Protein AF-A0A132GUS6-F1 (afdb_monomer_lite)

Foldseek 3Di:
DDQDWDKDAAQDQFCVVVVAHGRKIFTFRFDDPVRAPVNDDQQWWWWFADDDPVDGGIDIWGWDDQDPVQWTWTWTADPVGDIDTDPDTGHSVRTGGTGPDIGDDD

pLDDT: mean 86.52, std 7.85, range [45.88, 95.69]

Sequence (106 aa):
MDTQLDYFVVENHCMELRGIYPGDVIGVQKFNDEFTLDDTDENSVMLIFLNDDNFHGNKIRVRGNAESDGTYSTYYFENDGSKHFSTNRHKAADIRGVVVEVNHLN

Structure (mmCIF, N/CA/C/O backbone):
data_AF-A0A132GUS6-F1
#
_entry.id   AF-A0A132GUS6-F1
#
loop_
_atom_site.group_PDB
_atom_site.id
_atom_site.type_symbol
_atom_site.label_atom_id
_atom_site.label_alt_id
_atom_site.label_comp_id
_atom_site.label_asym_id
_atom_site.label_entity_id
_atom_site.label_seq_id
_atom_site.pdbx_PDB_ins_code
_atom_site.Cartn_x
_atom_site.Cartn_y
_atom_site.Cartn_z
_atom_site.occupancy
_atom_site.B_iso_or_equiv
_atom_site.auth_seq_id
_atom_site.auth_comp_id
_atom_site.auth_asym_id
_atom_site.auth_atom_id
_atom_site.pdbx_PDB_model_num
ATOM 1 N N . MET A 1 1 ? -16.999 -0.993 -16.636 1.00 45.88 1 MET A N 1
ATOM 2 C CA . MET A 1 1 ? -16.352 -2.299 -16.408 1.00 45.88 1 MET A CA 1
ATOM 3 C C . MET A 1 1 ? -16.379 -2.537 -14.915 1.00 45.88 1 MET A C 1
ATOM 5 O O . MET A 1 1 ? -16.117 -1.585 -14.193 1.00 45.88 1 MET A O 1
ATOM 9 N N . ASP A 1 2 ? -16.770 -3.731 -14.471 1.00 56.12 2 ASP A N 1
ATOM 10 C CA . ASP A 1 2 ? -16.712 -4.088 -13.051 1.00 56.12 2 ASP A CA 1
ATOM 11 C C . ASP A 1 2 ? -15.247 -4.259 -12.656 1.00 56.12 2 ASP A C 1
ATOM 13 O O . ASP A 1 2 ? -14.571 -5.179 -13.117 1.00 56.12 2 ASP A O 1
ATOM 17 N N . THR A 1 3 ? -14.740 -3.340 -11.840 1.00 67.00 3 THR A N 1
ATOM 18 C CA . THR A 1 3 ? -13.414 -3.463 -11.243 1.00 67.00 3 THR A CA 1
ATOM 19 C C . THR A 1 3 ? -13.455 -4.628 -10.262 1.00 67.00 3 THR A C 1
ATOM 21 O O . THR A 1 3 ? -14.155 -4.567 -9.253 1.00 67.00 3 THR A O 1
ATOM 24 N N . GLN A 1 4 ? -12.736 -5.713 -10.551 1.00 81.88 4 GLN A N 1
ATOM 25 C CA . GLN A 1 4 ? -12.647 -6.833 -9.619 1.00 81.88 4 GLN A CA 1
ATOM 26 C C . GLN A 1 4 ? -11.798 -6.414 -8.412 1.00 81.88 4 GLN A C 1
ATOM 28 O O . GLN A 1 4 ? -10.590 -6.210 -8.540 1.00 81.88 4 GLN A O 1
ATOM 33 N N . LEU A 1 5 ? -12.446 -6.270 -7.254 1.00 92.94 5 LEU A N 1
ATOM 34 C CA . LEU A 1 5 ? -11.793 -5.943 -5.990 1.00 92.94 5 LEU A CA 1
ATOM 35 C C . LEU A 1 5 ? -11.520 -7.208 -5.181 1.00 92.94 5 LEU A C 1
ATOM 37 O O . LEU A 1 5 ? -12.378 -8.084 -5.054 1.00 92.94 5 LEU A O 1
ATOM 41 N N . ASP A 1 6 ? -10.333 -7.264 -4.589 1.0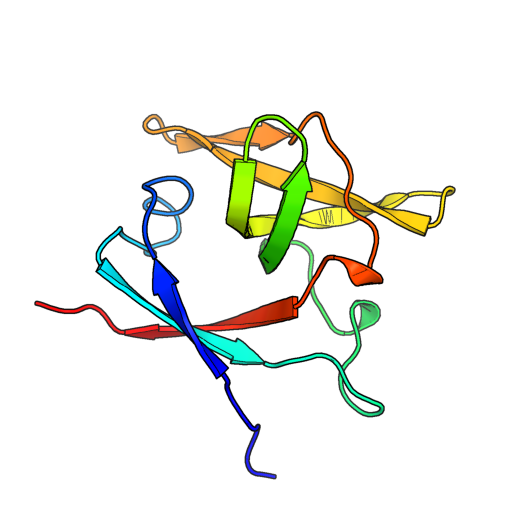0 93.50 6 ASP A N 1
ATOM 42 C CA . ASP A 1 6 ? -10.022 -8.200 -3.516 1.00 93.50 6 ASP A CA 1
ATOM 43 C C . ASP A 1 6 ? -10.186 -7.491 -2.170 1.00 93.50 6 ASP A C 1
ATOM 45 O O . ASP A 1 6 ? -9.724 -6.363 -2.002 1.00 93.50 6 ASP A O 1
ATOM 49 N N . TYR A 1 7 ? -10.795 -8.165 -1.197 1.00 94.19 7 TYR A N 1
ATOM 50 C CA . TYR A 1 7 ? -11.053 -7.587 0.119 1.00 94.19 7 TYR A CA 1
ATOM 51 C C . TYR A 1 7 ? -10.096 -8.126 1.182 1.00 94.19 7 TYR A C 1
ATOM 53 O O . TYR A 1 7 ? -9.845 -9.331 1.250 1.00 94.19 7 TYR A O 1
ATOM 61 N N . PHE A 1 8 ? -9.593 -7.236 2.038 1.00 93.75 8 PHE A N 1
ATOM 62 C CA . PHE A 1 8 ? -8.668 -7.569 3.125 1.00 93.75 8 PHE A CA 1
ATOM 63 C C . PHE A 1 8 ? -9.098 -6.899 4.428 1.00 93.75 8 PHE A C 1
ATOM 65 O O . PHE A 1 8 ? -9.564 -5.763 4.413 1.00 93.75 8 PHE A O 1
ATOM 72 N N . VAL A 1 9 ? -8.912 -7.588 5.556 1.00 93.25 9 VAL A N 1
ATOM 73 C CA . VAL A 1 9 ? -9.110 -7.004 6.890 1.00 93.25 9 VAL A CA 1
ATOM 74 C C . VAL A 1 9 ? -7.838 -6.271 7.301 1.00 93.25 9 VAL A C 1
ATOM 76 O O . VAL A 1 9 ? -6.733 -6.800 7.165 1.00 93.25 9 VAL A O 1
ATOM 79 N N . VAL A 1 10 ? -7.986 -5.049 7.797 1.00 91.19 10 VAL A N 1
ATOM 80 C CA . VAL A 1 10 ? -6.878 -4.242 8.308 1.00 91.19 10 VAL A CA 1
ATOM 81 C C . VAL A 1 10 ? -6.545 -4.689 9.726 1.00 91.19 10 VAL A C 1
ATOM 83 O O . VAL A 1 10 ? -7.408 -4.718 10.594 1.00 91.19 10 VAL A O 1
ATOM 86 N N . GLU A 1 11 ? -5.283 -5.018 9.987 1.00 87.44 11 GLU A N 1
ATOM 87 C CA . GLU A 1 11 ? -4.860 -5.519 11.305 1.00 87.44 11 GLU A CA 1
ATOM 88 C C . GLU A 1 11 ? -4.151 -4.460 12.167 1.00 87.44 11 GLU A C 1
ATOM 90 O O . GLU A 1 11 ? -4.086 -4.604 13.383 1.00 87.44 11 GLU A O 1
ATOM 95 N N . ASN A 1 12 ? -3.609 -3.394 11.563 1.00 82.62 12 ASN A N 1
ATOM 96 C CA . ASN A 1 12 ? -2.696 -2.454 12.226 1.00 82.62 12 ASN A CA 1
ATOM 97 C C . ASN A 1 12 ? -3.146 -0.992 12.098 1.00 82.62 12 ASN A C 1
ATOM 99 O O . ASN A 1 12 ? -3.747 -0.600 11.104 1.00 82.62 12 ASN A O 1
ATOM 103 N N . HIS A 1 13 ? -2.748 -0.161 13.064 1.00 84.69 13 HIS A N 1
ATOM 104 C CA . HIS A 1 13 ? -3.139 1.253 13.186 1.00 84.69 13 HIS A CA 1
ATOM 105 C C . HIS A 1 13 ? -2.375 2.218 12.248 1.00 84.69 13 HIS A C 1
ATOM 107 O O . HIS A 1 13 ? -2.419 3.433 12.410 1.00 84.69 13 HIS A O 1
ATOM 113 N N . CYS A 1 14 ? -1.635 1.719 11.255 1.00 78.31 14 CYS A N 1
ATOM 114 C CA . CYS A 1 14 ? -0.680 2.535 10.490 1.00 78.31 14 CYS A CA 1
ATOM 115 C C . CYS A 1 14 ? -1.309 3.546 9.513 1.00 78.31 14 CYS A C 1
ATOM 117 O O . CYS A 1 14 ? -0.577 4.308 8.874 1.00 78.31 14 CYS A O 1
ATOM 119 N N . MET A 1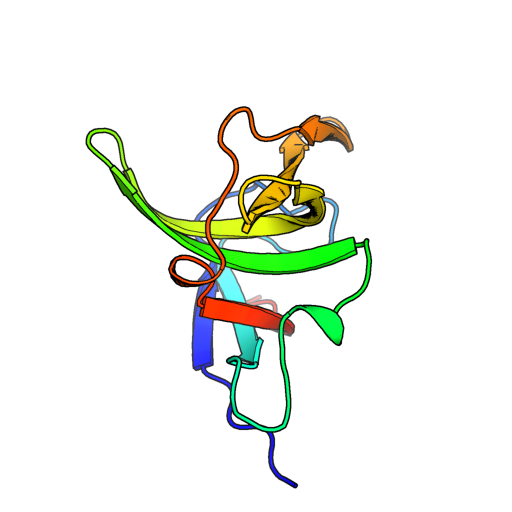 15 ? -2.636 3.523 9.367 1.00 88.50 15 MET A N 1
ATOM 120 C CA . MET A 1 15 ? -3.395 4.349 8.427 1.00 88.50 15 MET A CA 1
ATOM 121 C C . MET A 1 15 ? -4.648 4.983 9.056 1.00 88.50 15 MET A C 1
ATOM 123 O O . MET A 1 15 ? -5.470 5.538 8.328 1.00 88.50 15 MET A O 1
ATOM 127 N N . GLU A 1 16 ? -4.780 4.989 10.388 1.00 88.38 16 GLU A N 1
ATOM 128 C CA . GLU A 1 16 ? -5.961 5.553 11.073 1.00 88.38 16 GLU A CA 1
ATOM 129 C C . GLU A 1 16 ? -6.189 7.026 10.739 1.00 88.38 16 GLU A C 1
ATOM 131 O O . GLU A 1 16 ? -7.311 7.473 10.526 1.00 88.38 16 GLU A O 1
ATOM 136 N N . LEU A 1 17 ? -5.104 7.785 10.603 1.00 84.75 17 LEU A N 1
ATOM 137 C CA . LEU A 1 17 ? -5.130 9.206 10.242 1.00 84.75 17 LEU A CA 1
ATOM 138 C C . LEU A 1 17 ? -5.556 9.458 8.794 1.00 84.75 17 LEU A C 1
ATOM 140 O O . LEU A 1 17 ? -5.833 10.589 8.402 1.00 84.75 17 LEU A O 1
ATOM 144 N N . ARG A 1 18 ? -5.598 8.398 7.988 1.00 86.50 18 ARG A N 1
ATOM 145 C CA . ARG A 1 18 ? -6.165 8.384 6.640 1.00 86.50 18 ARG A CA 1
ATOM 146 C C . ARG A 1 18 ? -7.577 7.796 6.631 1.00 86.50 18 ARG A C 1
ATOM 148 O O . ARG A 1 18 ? -8.100 7.547 5.551 1.00 86.50 18 ARG A O 1
ATOM 155 N N . GLY A 1 19 ? -8.176 7.606 7.808 1.00 88.62 19 GLY A N 1
ATOM 156 C CA . GLY A 1 19 ? -9.500 7.028 7.980 1.00 88.62 19 GLY A CA 1
ATOM 157 C C . GLY A 1 19 ? -9.536 5.534 7.682 1.00 88.62 19 GLY A C 1
ATOM 158 O O . GLY A 1 19 ? -10.538 5.076 7.162 1.00 88.62 19 GLY A O 1
ATOM 159 N N . ILE A 1 20 ? -8.448 4.794 7.927 1.00 91.50 20 ILE A N 1
ATOM 160 C CA . ILE A 1 20 ? -8.410 3.331 7.786 1.00 91.50 20 ILE A CA 1
ATOM 161 C C . ILE A 1 20 ? -7.970 2.732 9.121 1.00 91.50 20 ILE A C 1
ATOM 163 O O . ILE A 1 20 ? -6.802 2.838 9.504 1.00 91.50 20 ILE A O 1
ATOM 167 N N . TYR A 1 21 ? -8.907 2.115 9.825 1.00 91.75 21 TYR A N 1
ATOM 168 C CA . TYR A 1 21 ? -8.750 1.618 11.186 1.00 91.75 21 TYR A CA 1
ATOM 169 C C . TYR A 1 21 ? -8.560 0.097 11.213 1.00 91.75 21 TYR A C 1
ATOM 171 O O . TYR A 1 21 ? -9.001 -0.601 10.298 1.00 91.75 21 TYR A O 1
ATOM 179 N N . PRO A 1 22 ? -7.918 -0.464 12.252 1.00 91.06 22 PRO A N 1
ATOM 180 C CA . PRO A 1 22 ? -7.923 -1.909 12.453 1.00 91.06 22 PRO A CA 1
ATOM 181 C C . PRO A 1 22 ? -9.349 -2.451 12.544 1.00 91.06 22 PRO A C 1
ATOM 183 O O . PRO A 1 22 ? -10.198 -1.879 13.221 1.00 91.06 22 PRO A O 1
ATOM 186 N N . GLY A 1 23 ? -9.596 -3.575 11.879 1.00 92.44 23 GLY A N 1
ATOM 187 C CA . GLY A 1 23 ? -10.919 -4.170 11.720 1.00 92.44 23 GLY A CA 1
ATOM 188 C C . GLY A 1 23 ? -11.661 -3.709 10.465 1.00 92.44 23 GLY A C 1
ATOM 189 O O . GLY A 1 23 ? -12.560 -4.425 10.029 1.00 92.44 23 GLY A O 1
ATOM 190 N N . ASP A 1 24 ? -11.266 -2.596 9.835 1.00 94.75 24 ASP A N 1
ATOM 191 C CA . ASP A 1 24 ? -11.857 -2.179 8.561 1.00 94.75 24 ASP A CA 1
ATOM 192 C C . ASP A 1 24 ? -11.609 -3.229 7.473 1.00 94.75 24 ASP A C 1
ATOM 194 O O . ASP A 1 24 ? -10.573 -3.904 7.439 1.00 94.75 24 ASP A O 1
ATOM 198 N N . VAL A 1 25 ? -12.553 -3.331 6.537 1.00 95.06 25 VAL A N 1
ATOM 199 C CA . VAL A 1 25 ? -12.403 -4.146 5.330 1.00 95.06 25 VAL A CA 1
ATOM 200 C C . VAL A 1 25 ? -12.090 -3.229 4.156 1.00 95.06 25 VAL A C 1
ATOM 202 O O . VAL A 1 25 ? -12.918 -2.416 3.754 1.00 95.06 25 VAL A O 1
ATOM 205 N N . ILE A 1 26 ? -10.900 -3.373 3.582 1.00 95.25 26 ILE A N 1
ATOM 206 C CA . ILE A 1 26 ? -10.448 -2.583 2.433 1.00 95.25 26 ILE A CA 1
ATOM 207 C C . ILE A 1 26 ? -10.651 -3.347 1.126 1.00 95.25 26 ILE A C 1
ATOM 209 O O . ILE A 1 26 ? -10.301 -4.523 1.036 1.00 95.25 26 ILE A O 1
ATOM 213 N N . GLY A 1 27 ? -11.188 -2.670 0.113 1.00 95.69 27 GLY A N 1
ATOM 214 C CA . GLY A 1 27 ? -11.266 -3.163 -1.260 1.00 95.69 27 GLY A CA 1
ATOM 215 C C . GLY A 1 27 ? -10.042 -2.716 -2.055 1.00 95.69 27 GLY A C 1
ATOM 216 O O . GLY A 1 27 ? -9.746 -1.521 -2.148 1.00 95.69 27 GLY A O 1
ATOM 217 N N . VAL A 1 28 ? -9.316 -3.680 -2.615 1.00 95.38 28 VAL A N 1
ATOM 218 C CA . VAL A 1 28 ? -8.060 -3.466 -3.333 1.00 95.38 28 VAL A CA 1
ATOM 219 C C . VAL A 1 28 ? -8.246 -3.763 -4.812 1.00 95.38 28 VAL A C 1
ATOM 221 O O . VAL A 1 28 ? -8.540 -4.895 -5.199 1.00 95.38 28 VAL A O 1
ATOM 224 N N . GLN A 1 29 ? -8.011 -2.748 -5.641 1.00 94.38 29 GLN A N 1
ATOM 225 C CA . GLN A 1 29 ? -7.903 -2.905 -7.085 1.00 94.38 29 GLN A CA 1
ATOM 226 C C . GLN A 1 29 ? -6.500 -3.408 -7.427 1.00 94.38 29 GLN A C 1
ATOM 228 O O . GLN A 1 29 ? -5.499 -2.729 -7.180 1.00 94.38 29 GLN A O 1
ATOM 233 N N . LYS A 1 30 ? -6.429 -4.616 -7.989 1.00 91.44 30 LYS A N 1
ATOM 234 C CA . LYS A 1 30 ? -5.174 -5.222 -8.446 1.00 91.44 30 LYS A CA 1
ATOM 235 C C . LYS A 1 30 ? -4.678 -4.581 -9.732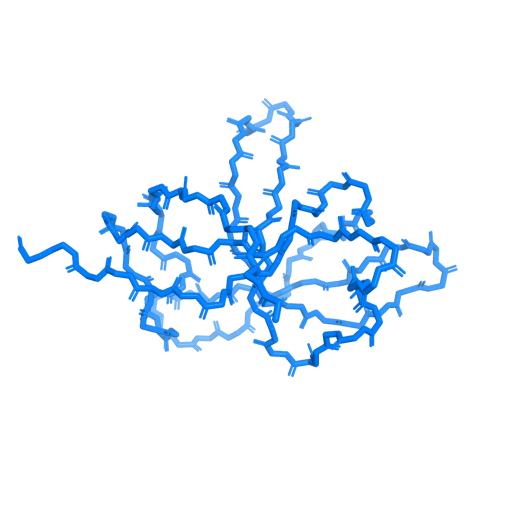 1.00 91.44 30 LYS A C 1
ATOM 237 O O . LYS A 1 30 ? -5.476 -4.176 -10.575 1.00 91.44 30 LYS A O 1
ATOM 242 N N . PHE A 1 31 ? -3.360 -4.586 -9.904 1.00 87.94 31 PHE A N 1
ATOM 243 C CA . PHE A 1 31 ? -2.753 -4.235 -11.182 1.00 87.94 31 PHE A CA 1
ATOM 244 C C . PHE A 1 31 ? -3.018 -5.307 -12.238 1.00 87.94 31 PHE A C 1
ATOM 246 O O . PHE A 1 31 ? -3.001 -6.505 -11.941 1.00 87.94 31 PHE A O 1
ATOM 253 N N . ASN A 1 32 ? -3.249 -4.865 -13.466 1.00 86.25 32 ASN A N 1
ATOM 254 C CA . ASN A 1 32 ? -3.453 -5.688 -14.652 1.00 86.25 32 ASN A CA 1
ATOM 255 C C . ASN A 1 32 ? -2.975 -4.912 -15.898 1.00 86.25 32 ASN A C 1
ATOM 257 O O . ASN A 1 32 ? -2.304 -3.891 -15.770 1.00 86.25 32 ASN A O 1
ATOM 261 N N . ASP A 1 33 ? -3.315 -5.386 -17.097 1.00 84.50 33 ASP A N 1
ATOM 262 C CA . ASP A 1 33 ? -2.914 -4.730 -18.350 1.00 84.50 33 ASP A CA 1
ATOM 263 C C . ASP A 1 33 ? -3.557 -3.338 -18.556 1.00 84.50 33 ASP A C 1
ATOM 265 O O . ASP A 1 33 ? -3.084 -2.563 -19.383 1.00 84.50 33 ASP A O 1
ATOM 269 N N . GLU A 1 34 ? -4.626 -3.011 -17.819 1.00 85.75 34 GLU A N 1
ATOM 270 C CA . GLU A 1 34 ? -5.400 -1.762 -17.934 1.00 85.75 34 GLU A CA 1
ATOM 271 C C . GLU A 1 34 ? -5.178 -0.789 -16.763 1.00 85.75 34 GLU A C 1
ATOM 273 O O . GLU A 1 34 ? -5.503 0.391 -16.874 1.00 85.75 34 GLU A O 1
ATOM 278 N N . PHE A 1 35 ? -4.657 -1.273 -15.634 1.00 83.06 35 PHE A N 1
ATOM 279 C CA . PHE A 1 35 ? -4.385 -0.494 -14.433 1.00 83.06 35 PHE A CA 1
ATOM 280 C C . PHE A 1 35 ? -3.021 -0.878 -13.877 1.00 83.06 35 PHE A C 1
ATOM 282 O O . PHE A 1 35 ? -2.808 -1.994 -13.401 1.00 83.06 35 PHE A O 1
ATOM 289 N N . THR A 1 36 ? -2.098 0.067 -13.914 1.00 84.88 36 THR A N 1
ATOM 290 C CA . THR A 1 36 ? -0.706 -0.117 -13.522 1.00 84.88 36 THR A CA 1
ATOM 291 C C . THR A 1 36 ? -0.344 0.800 -12.361 1.00 84.88 36 THR A C 1
ATOM 293 O O . THR A 1 36 ? -1.123 1.647 -11.925 1.00 84.88 36 THR A O 1
ATOM 296 N N . LEU A 1 37 ? 0.868 0.641 -11.828 1.00 81.12 37 LEU A N 1
ATOM 297 C CA . LEU A 1 37 ? 1.342 1.501 -10.747 1.00 81.12 37 LEU A CA 1
ATOM 298 C C . LEU A 1 37 ? 1.545 2.959 -11.189 1.00 81.12 37 LEU A C 1
ATOM 300 O O . LEU A 1 37 ? 1.532 3.855 -10.346 1.00 81.12 37 LEU A O 1
ATOM 304 N N . ASP A 1 38 ? 1.738 3.201 -12.484 1.00 82.50 38 ASP A N 1
ATOM 305 C CA . ASP A 1 38 ? 1.938 4.543 -13.036 1.00 82.50 38 ASP A CA 1
ATOM 306 C C . ASP A 1 38 ? 0.621 5.325 -13.146 1.00 82.50 38 ASP A C 1
ATOM 308 O O . ASP A 1 38 ? 0.641 6.554 -13.150 1.00 82.50 38 ASP A O 1
ATOM 312 N N . ASP A 1 39 ? -0.520 4.628 -13.119 1.00 84.19 39 ASP A N 1
ATOM 313 C CA . ASP A 1 39 ? -1.862 5.220 -13.051 1.00 84.19 39 ASP A CA 1
ATOM 314 C C . ASP A 1 39 ? -2.227 5.709 -11.636 1.00 84.19 39 ASP A C 1
ATOM 316 O O . ASP A 1 39 ? -3.298 6.275 -11.415 1.00 84.19 39 ASP A O 1
ATOM 320 N N . THR A 1 40 ? -1.348 5.479 -10.656 1.00 85.25 40 THR A N 1
ATOM 321 C CA . THR A 1 40 ? -1.561 5.850 -9.252 1.00 85.25 40 THR A CA 1
ATOM 322 C C . THR A 1 40 ? -0.911 7.192 -8.929 1.00 85.25 40 THR A C 1
ATOM 324 O O . THR A 1 40 ? 0.137 7.551 -9.476 1.00 85.25 40 THR A O 1
ATOM 327 N N . ASP A 1 41 ? -1.503 7.943 -8.002 1.00 82.69 41 ASP A N 1
ATOM 328 C CA . ASP A 1 41 ? -0.973 9.236 -7.574 1.00 82.69 41 ASP A CA 1
ATOM 329 C C . ASP A 1 41 ? -0.018 9.124 -6.376 1.00 82.69 41 ASP A C 1
ATOM 331 O O . ASP A 1 41 ? 0.088 8.103 -5.683 1.00 82.69 41 ASP A O 1
ATOM 335 N N . GLU A 1 42 ? 0.726 10.201 -6.135 1.00 77.00 42 GLU A N 1
ATOM 336 C CA . GLU A 1 42 ? 1.298 10.432 -4.816 1.00 77.00 42 GLU A CA 1
ATOM 337 C C . GLU A 1 42 ? 0.123 10.621 -3.849 1.00 77.00 42 GLU A C 1
ATOM 339 O O . GLU A 1 42 ? -0.690 11.516 -4.060 1.00 77.00 42 GLU A O 1
ATOM 344 N N . ASN A 1 43 ? 0.063 9.809 -2.787 1.00 80.38 43 ASN A N 1
ATOM 345 C CA . ASN A 1 43 ? -1.016 9.688 -1.784 1.00 80.38 43 ASN A CA 1
ATOM 346 C C . ASN A 1 43 ? -1.944 8.477 -1.915 1.00 80.38 43 ASN A C 1
ATOM 348 O O . ASN A 1 43 ? -2.636 8.184 -0.929 1.00 80.38 43 ASN A O 1
ATOM 352 N N . SER A 1 44 ? -1.892 7.741 -3.024 1.00 91.31 44 SER A N 1
ATOM 353 C CA . SER A 1 44 ? -2.546 6.440 -3.166 1.00 91.31 44 SER A CA 1
ATOM 354 C C . SER A 1 44 ? -2.093 5.479 -2.064 1.00 91.31 44 SER A C 1
ATOM 356 O O . SER A 1 44 ? -0.909 5.424 -1.710 1.00 91.31 44 SER A O 1
ATOM 358 N N . VAL A 1 45 ? -3.039 4.739 -1.482 1.00 93.81 45 VAL A N 1
ATOM 359 C CA . VAL A 1 45 ? -2.762 3.760 -0.423 1.00 93.81 45 VAL A CA 1
ATOM 360 C C . VAL A 1 45 ? -2.580 2.390 -1.060 1.00 93.81 45 VAL A C 1
ATOM 362 O O . VAL A 1 45 ? -3.497 1.849 -1.658 1.00 93.81 45 VAL A O 1
ATOM 365 N N . MET A 1 46 ? -1.396 1.819 -0.919 1.00 93.75 46 MET A N 1
ATOM 366 C CA . MET A 1 46 ? -0.989 0.563 -1.534 1.00 93.75 46 MET A CA 1
ATOM 367 C C . MET A 1 46 ? -1.113 -0.580 -0.535 1.00 93.75 46 MET A C 1
ATOM 369 O O . MET A 1 46 ? -0.705 -0.419 0.616 1.00 93.75 46 MET A O 1
ATOM 373 N N . LEU A 1 47 ? -1.582 -1.745 -0.985 1.00 93.81 47 LEU A N 1
ATOM 374 C CA . LEU A 1 47 ? -1.454 -2.996 -0.237 1.00 93.81 47 LEU A CA 1
ATOM 375 C C . LEU A 1 47 ? -0.158 -3.698 -0.654 1.00 93.81 47 LEU A C 1
ATOM 377 O O . LEU A 1 47 ? 0.032 -4.018 -1.825 1.00 93.81 47 LEU A O 1
ATOM 381 N N . ILE A 1 48 ? 0.726 -3.955 0.301 1.00 91.94 48 ILE A N 1
ATOM 382 C CA . ILE A 1 48 ? 2.053 -4.532 0.083 1.00 91.94 48 ILE A CA 1
ATOM 383 C C . ILE A 1 48 ? 2.135 -5.852 0.832 1.00 91.94 48 ILE A C 1
ATOM 385 O O . ILE A 1 48 ? 1.900 -5.896 2.039 1.00 91.94 48 ILE A O 1
ATOM 389 N N . PHE A 1 49 ? 2.496 -6.918 0.127 1.00 91.12 49 PHE A N 1
ATOM 390 C CA . PHE A 1 49 ? 2.788 -8.204 0.738 1.00 91.12 49 PHE A CA 1
ATOM 391 C C . PHE A 1 49 ? 4.266 -8.265 1.108 1.00 91.12 49 PHE A C 1
ATOM 393 O O . PHE A 1 49 ? 5.137 -8.096 0.259 1.00 91.12 49 PHE A O 1
ATOM 400 N N . LEU A 1 50 ? 4.544 -8.512 2.382 1.00 86.81 50 LEU A N 1
ATOM 401 C CA . LEU A 1 50 ? 5.891 -8.681 2.896 1.00 86.81 50 LEU A CA 1
ATOM 402 C C . LEU A 1 50 ? 6.074 -10.101 3.397 1.00 86.81 50 LEU A C 1
ATOM 404 O O . LEU A 1 50 ? 5.225 -10.649 4.097 1.00 86.81 50 LEU A O 1
ATOM 408 N N . ASN A 1 51 ? 7.211 -10.666 3.023 1.00 85.56 51 ASN A N 1
ATOM 409 C CA . ASN A 1 51 ? 7.664 -11.971 3.458 1.00 85.56 51 ASN A CA 1
ATOM 410 C C . ASN A 1 51 ? 9.153 -11.857 3.793 1.00 85.56 51 ASN A C 1
ATOM 412 O O . ASN A 1 51 ? 10.008 -12.201 2.977 1.00 85.56 51 ASN A O 1
ATOM 416 N N . ASP A 1 52 ? 9.436 -11.275 4.955 1.00 80.62 52 ASP A N 1
ATOM 417 C CA . ASP A 1 52 ? 10.779 -11.135 5.512 1.00 80.62 52 ASP A CA 1
ATOM 418 C C . ASP A 1 52 ? 10.881 -11.858 6.865 1.00 80.62 52 ASP A C 1
ATOM 420 O O . ASP A 1 52 ? 9.879 -12.322 7.413 1.00 80.62 52 ASP A O 1
ATOM 424 N N . ASP A 1 53 ? 12.097 -11.971 7.405 1.00 79.25 53 ASP A N 1
ATOM 425 C CA . ASP A 1 53 ? 12.369 -12.732 8.634 1.00 79.25 53 ASP A CA 1
ATOM 426 C C . ASP A 1 53 ? 11.585 -12.227 9.863 1.00 79.25 53 ASP A C 1
ATOM 428 O O . ASP A 1 53 ? 11.394 -12.975 10.822 1.00 79.25 53 ASP A O 1
ATOM 432 N N . ASN A 1 54 ? 11.132 -10.968 9.856 1.00 79.75 54 ASN A N 1
ATOM 433 C CA . ASN A 1 54 ? 10.459 -10.327 10.987 1.00 79.75 54 ASN A CA 1
ATOM 434 C C . ASN A 1 54 ? 8.944 -10.185 10.785 1.00 79.75 54 ASN A C 1
ATOM 436 O O . ASN A 1 54 ? 8.228 -9.889 11.745 1.00 79.75 54 ASN A O 1
ATOM 440 N N . PHE A 1 55 ? 8.443 -10.342 9.558 1.00 80.56 55 PHE A N 1
ATOM 441 C CA . PHE A 1 55 ? 7.031 -10.176 9.244 1.00 80.56 55 PHE A CA 1
ATOM 442 C C . PHE A 1 55 ? 6.624 -10.928 7.970 1.00 80.56 55 PHE A C 1
ATOM 444 O O . PHE A 1 55 ? 7.190 -10.735 6.893 1.00 80.56 55 PHE A O 1
ATOM 451 N N . HIS A 1 56 ? 5.546 -11.704 8.087 1.00 85.88 56 HIS A N 1
ATOM 452 C CA . HIS A 1 56 ? 4.890 -12.376 6.971 1.00 85.88 56 HIS A CA 1
ATOM 453 C C . HIS A 1 56 ? 3.419 -11.958 6.923 1.00 85.88 56 HIS A C 1
ATOM 455 O O . HIS A 1 56 ? 2.628 -12.380 7.765 1.00 85.88 56 HIS A O 1
ATOM 461 N N . GLY A 1 57 ? 3.037 -11.128 5.954 1.00 88.06 57 GLY A N 1
ATOM 462 C CA . GLY A 1 57 ? 1.663 -10.639 5.848 1.00 88.06 57 GLY A CA 1
ATOM 463 C C . GLY A 1 57 ? 1.514 -9.416 4.953 1.00 88.06 57 GLY A C 1
ATOM 464 O O . GLY A 1 57 ? 2.408 -9.074 4.180 1.00 88.06 57 GLY A O 1
ATOM 465 N N . ASN A 1 58 ? 0.376 -8.732 5.069 1.00 89.81 58 ASN A N 1
ATOM 466 C CA . ASN A 1 58 ? 0.103 -7.516 4.307 1.00 89.81 58 ASN A CA 1
ATOM 467 C C . ASN A 1 58 ? 0.322 -6.255 5.152 1.00 89.81 58 ASN A C 1
ATOM 469 O O . ASN A 1 58 ? 0.026 -6.222 6.345 1.00 89.81 58 ASN A O 1
ATOM 473 N N . LYS A 1 59 ? 0.802 -5.187 4.517 1.00 90.19 59 LYS A N 1
ATOM 474 C CA . LYS A 1 59 ? 0.838 -3.830 5.071 1.00 90.19 59 LYS A CA 1
ATOM 475 C C . LYS A 1 59 ? 0.184 -2.872 4.094 1.00 90.19 59 LYS A C 1
ATOM 477 O O . LYS A 1 59 ? 0.333 -3.022 2.888 1.00 90.19 59 LYS A O 1
ATOM 482 N N . ILE A 1 60 ? -0.476 -1.853 4.625 1.00 91.56 60 ILE A N 1
ATOM 483 C CA . ILE A 1 60 ? -0.929 -0.708 3.840 1.00 91.56 60 ILE A CA 1
ATOM 484 C C . ILE A 1 60 ? 0.012 0.477 4.042 1.00 91.56 60 ILE A C 1
ATOM 486 O O . ILE A 1 60 ? 0.474 0.735 5.160 1.00 91.56 60 ILE A O 1
ATOM 490 N N . ARG A 1 61 ? 0.355 1.155 2.946 1.00 91.62 61 ARG A N 1
ATOM 491 C CA . ARG A 1 61 ? 1.304 2.277 2.920 1.00 91.62 61 ARG A CA 1
ATOM 492 C C . ARG A 1 61 ? 0.898 3.307 1.880 1.00 91.62 61 ARG A C 1
ATOM 494 O O . ARG A 1 61 ? 0.361 2.950 0.843 1.00 91.62 61 ARG A O 1
ATOM 501 N N . VAL A 1 62 ? 1.216 4.575 2.108 1.00 92.19 62 VAL A N 1
ATOM 502 C CA . VAL A 1 62 ? 1.084 5.602 1.070 1.00 92.19 62 VAL A CA 1
ATOM 503 C C . VAL A 1 62 ? 2.223 5.475 0.066 1.00 92.19 62 VAL A C 1
ATOM 505 O O . VAL A 1 62 ? 3.386 5.388 0.463 1.00 92.19 62 VAL A O 1
ATOM 508 N N . ARG A 1 63 ? 1.898 5.506 -1.227 1.00 89.81 63 ARG A N 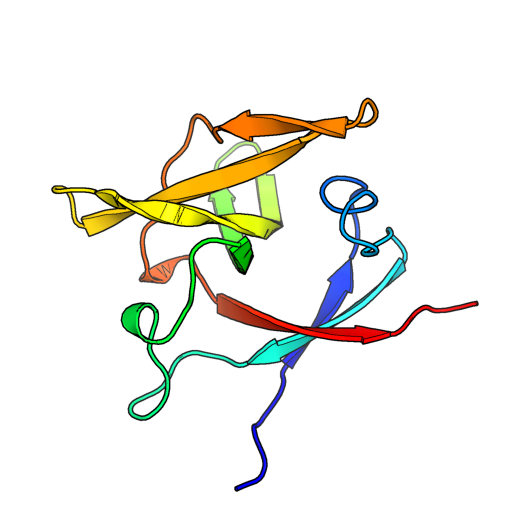1
ATOM 509 C CA . ARG A 1 63 ? 2.882 5.550 -2.308 1.00 89.81 63 ARG A CA 1
ATOM 510 C C . ARG A 1 63 ? 3.735 6.820 -2.236 1.00 89.81 63 ARG A C 1
ATOM 512 O O . ARG A 1 63 ? 3.224 7.918 -2.013 1.00 89.81 63 ARG A O 1
ATOM 519 N N . GLY A 1 64 ? 5.037 6.641 -2.420 1.00 88.31 64 GLY A N 1
ATOM 520 C CA . GLY A 1 64 ? 6.008 7.691 -2.698 1.00 88.31 64 GLY A CA 1
ATOM 521 C C . GLY A 1 64 ? 6.495 7.653 -4.143 1.00 88.31 64 GLY A C 1
ATOM 522 O O . GLY A 1 64 ? 5.780 7.233 -5.048 1.00 88.31 64 GLY A O 1
ATOM 523 N N . ASN A 1 65 ? 7.733 8.078 -4.353 1.00 86.44 65 ASN A N 1
ATOM 524 C CA . ASN A 1 65 ? 8.330 8.179 -5.678 1.00 86.44 65 ASN A CA 1
ATOM 525 C C . ASN A 1 65 ? 8.834 6.826 -6.185 1.00 86.44 65 ASN A C 1
ATOM 527 O O . ASN A 1 65 ? 9.276 5.973 -5.407 1.00 86.44 65 ASN A O 1
ATOM 531 N N . ALA A 1 66 ? 8.819 6.670 -7.509 1.00 86.00 66 ALA A N 1
ATOM 532 C CA . ALA A 1 66 ? 9.601 5.645 -8.182 1.00 86.00 66 ALA A CA 1
ATOM 533 C C . ALA A 1 66 ? 11.094 5.986 -8.071 1.00 86.00 66 ALA A C 1
ATOM 535 O O . ALA A 1 66 ? 11.512 7.118 -8.322 1.00 86.00 66 ALA A O 1
ATOM 536 N N . GLU A 1 67 ? 11.893 5.000 -7.693 1.00 87.31 67 GLU A N 1
ATOM 537 C CA . GLU A 1 67 ? 13.334 5.118 -7.523 1.00 87.31 67 GLU A CA 1
ATOM 538 C C . GLU A 1 67 ? 14.061 4.563 -8.760 1.00 87.31 67 GLU A C 1
ATOM 540 O O . GLU A 1 67 ? 13.534 3.739 -9.510 1.00 87.31 67 GLU A O 1
ATOM 545 N N . SER A 1 68 ? 15.308 4.987 -8.980 1.00 86.50 68 SER A N 1
ATOM 546 C CA . SER A 1 68 ? 16.104 4.577 -10.151 1.00 86.50 68 SER A CA 1
ATOM 547 C C . SER A 1 68 ? 16.446 3.082 -10.196 1.00 86.50 68 SER A C 1
ATOM 549 O O . SER A 1 68 ? 16.851 2.576 -11.241 1.00 86.50 68 SER A O 1
ATOM 551 N N . ASP A 1 69 ? 16.286 2.375 -9.078 1.00 86.19 69 ASP A N 1
ATOM 552 C CA . ASP A 1 69 ? 16.493 0.932 -8.935 1.00 86.19 69 ASP A CA 1
ATOM 553 C C . ASP A 1 69 ? 15.219 0.107 -9.218 1.00 86.19 69 ASP A C 1
ATOM 555 O O . ASP A 1 69 ? 15.221 -1.114 -9.044 1.00 86.19 69 ASP A O 1
ATOM 559 N N . GLY A 1 70 ? 14.133 0.756 -9.657 1.00 81.88 70 GLY A N 1
ATOM 560 C CA . GLY A 1 70 ? 12.850 0.107 -9.938 1.00 81.88 70 GLY A CA 1
ATOM 561 C C . GLY A 1 70 ? 12.053 -0.262 -8.683 1.00 81.88 70 GLY A C 1
ATOM 562 O O . GLY A 1 70 ? 11.099 -1.040 -8.763 1.00 81.88 70 GLY A O 1
ATOM 563 N N . THR A 1 71 ? 12.445 0.259 -7.518 1.00 89.31 71 THR A N 1
ATOM 564 C CA . THR A 1 71 ? 11.651 0.190 -6.290 1.00 89.31 71 THR A CA 1
ATOM 565 C C . THR A 1 71 ? 10.837 1.465 -6.092 1.00 89.31 71 THR A C 1
ATOM 567 O O . THR A 1 71 ? 11.043 2.474 -6.762 1.00 89.31 71 THR A O 1
ATOM 570 N N . TYR A 1 72 ? 9.890 1.421 -5.163 1.00 87.12 72 TYR A N 1
ATOM 571 C CA . TYR A 1 72 ? 9.070 2.557 -4.778 1.00 87.12 72 TYR A CA 1
ATOM 572 C C . TYR A 1 72 ? 9.319 2.884 -3.315 1.00 87.12 72 TYR A C 1
ATOM 574 O O . TYR A 1 72 ? 9.310 2.001 -2.444 1.00 87.12 72 TYR A O 1
ATOM 582 N N . SER A 1 73 ? 9.516 4.169 -3.035 1.00 89.38 73 SER A N 1
ATOM 583 C CA . SER A 1 73 ? 9.425 4.666 -1.671 1.00 89.38 73 SER A CA 1
ATOM 584 C C . SER A 1 73 ? 7.979 4.615 -1.194 1.00 89.38 73 SER A C 1
ATOM 586 O O . SER A 1 73 ? 7.032 4.730 -1.973 1.00 89.38 73 SER A O 1
ATOM 588 N N . THR A 1 74 ? 7.795 4.409 0.105 1.00 90.00 74 THR A N 1
ATOM 589 C CA . THR A 1 74 ? 6.466 4.413 0.712 1.00 90.00 74 THR A CA 1
ATOM 590 C C . THR A 1 74 ? 6.498 5.092 2.064 1.00 90.00 74 THR A C 1
ATOM 592 O O . THR A 1 74 ? 7.554 5.233 2.686 1.00 90.00 74 THR A O 1
ATOM 595 N N . TYR A 1 75 ? 5.328 5.519 2.515 1.00 89.75 75 TYR A N 1
ATOM 596 C CA . TYR A 1 75 ? 5.165 6.226 3.768 1.00 89.75 75 TYR A CA 1
ATOM 597 C C . TYR A 1 75 ? 4.114 5.558 4.642 1.00 89.75 75 TYR A C 1
ATOM 599 O O . TYR A 1 75 ? 3.164 4.941 4.155 1.00 89.75 75 TYR A O 1
ATOM 607 N N . TYR A 1 76 ? 4.281 5.707 5.946 1.00 87.94 76 TYR A N 1
ATOM 608 C CA . TYR A 1 76 ? 3.283 5.354 6.944 1.00 87.94 76 TYR A CA 1
ATOM 609 C C . TYR A 1 76 ? 3.069 6.520 7.895 1.00 87.94 76 TYR A C 1
ATOM 611 O O . TYR A 1 76 ? 3.853 7.469 7.894 1.00 87.94 76 TYR A O 1
ATOM 619 N N . PHE A 1 77 ? 2.000 6.450 8.677 1.00 84.44 77 PHE A N 1
ATOM 620 C CA . PHE A 1 77 ? 1.720 7.450 9.691 1.00 84.44 77 PHE A CA 1
ATOM 621 C C . PHE A 1 77 ? 1.886 6.836 11.074 1.00 84.44 77 PHE A C 1
ATOM 623 O O . PHE A 1 77 ? 1.497 5.686 11.296 1.00 84.44 77 PHE A O 1
ATOM 630 N N . GLU A 1 78 ? 2.503 7.591 11.974 1.00 81.19 78 GLU A N 1
ATOM 631 C CA . GLU A 1 78 ? 2.512 7.270 13.400 1.00 81.19 78 GLU A CA 1
ATOM 632 C C . GLU A 1 78 ? 1.278 7.864 14.084 1.00 81.19 78 GLU A C 1
ATOM 634 O O . GLU A 1 78 ? 0.572 8.694 13.512 1.00 81.19 78 GLU A O 1
ATOM 639 N N . ASN A 1 79 ? 1.013 7.442 15.322 1.00 74.12 79 ASN A N 1
ATOM 640 C CA . ASN A 1 79 ? -0.191 7.820 16.072 1.00 74.12 79 ASN A CA 1
ATOM 641 C C . ASN A 1 79 ? -0.360 9.341 16.250 1.00 74.12 79 ASN A C 1
ATOM 643 O O . ASN A 1 79 ? -1.466 9.810 16.506 1.00 74.12 79 ASN A O 1
ATOM 647 N N . ASP A 1 80 ? 0.725 10.110 16.151 1.00 80.44 80 ASP A N 1
ATOM 648 C CA . ASP A 1 80 ? 0.743 11.559 16.357 1.00 80.44 80 ASP A CA 1
ATOM 649 C C . ASP A 1 80 ? 0.447 12.386 15.092 1.00 80.44 80 ASP A C 1
ATOM 651 O O . ASP A 1 80 ? 0.410 13.614 15.163 1.00 80.44 80 ASP A O 1
ATOM 655 N N . GLY A 1 81 ? 0.226 11.751 13.936 1.00 75.81 81 GLY A N 1
ATOM 656 C CA . GLY A 1 81 ? -0.002 12.467 12.676 1.00 75.81 81 GLY A CA 1
ATOM 657 C C . GLY A 1 81 ? 1.198 12.487 11.739 1.00 75.81 81 GL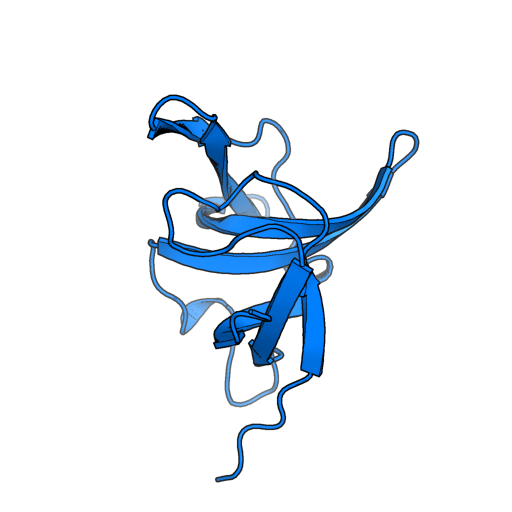Y A C 1
ATOM 658 O O . GLY A 1 81 ? 1.048 12.811 10.557 1.00 75.81 81 GLY A O 1
ATOM 659 N N . SER A 1 82 ? 2.392 12.181 12.242 1.00 82.56 82 SER A N 1
ATOM 660 C CA . SER A 1 82 ? 3.624 12.353 11.485 1.00 82.56 82 SER A CA 1
ATOM 661 C C . SER A 1 82 ? 3.717 11.352 10.330 1.00 82.56 82 SER A C 1
ATOM 663 O O . SER A 1 82 ? 3.444 10.159 10.463 1.00 82.56 82 SER A O 1
ATOM 665 N N . LYS A 1 83 ? 4.094 11.857 9.150 1.00 87.38 83 LYS A N 1
ATOM 666 C CA . LYS A 1 83 ? 4.351 11.047 7.954 1.00 87.38 83 LYS A CA 1
ATOM 667 C C . LYS A 1 83 ? 5.800 10.575 7.985 1.00 87.38 83 LYS A C 1
ATOM 669 O O . LYS A 1 83 ? 6.717 11.384 7.858 1.00 87.38 83 LYS A O 1
ATOM 674 N N . HIS A 1 84 ? 6.000 9.268 8.078 1.00 87.25 84 HIS A N 1
ATOM 675 C CA . HIS A 1 84 ? 7.314 8.643 8.126 1.00 87.25 84 HIS A CA 1
ATOM 676 C C . HIS A 1 84 ? 7.624 7.901 6.837 1.00 87.25 84 HIS A C 1
ATOM 678 O O . HIS A 1 84 ? 6.794 7.178 6.288 1.00 87.25 84 HIS A O 1
ATOM 684 N N . PHE A 1 85 ? 8.850 8.082 6.356 1.00 86.94 85 PHE A N 1
ATOM 685 C CA . PHE A 1 85 ? 9.404 7.283 5.274 1.00 86.94 85 PHE A CA 1
ATOM 686 C C . PHE A 1 85 ? 9.657 5.857 5.770 1.00 86.94 85 PHE A C 1
ATOM 688 O O . PHE A 1 85 ? 10.323 5.654 6.786 1.00 86.94 85 PHE A O 1
ATOM 695 N N . SER A 1 86 ? 9.144 4.867 5.042 1.00 81.56 86 SER A N 1
ATOM 696 C CA . SER A 1 86 ? 9.498 3.467 5.264 1.00 81.56 86 SER A CA 1
ATOM 697 C C . SER A 1 86 ? 10.952 3.270 4.851 1.00 81.56 86 SER A C 1
ATOM 699 O O . SER A 1 86 ? 11.285 3.424 3.679 1.00 81.56 86 SER A O 1
ATOM 701 N N . THR A 1 87 ? 11.820 2.923 5.803 1.00 76.69 87 THR A N 1
ATOM 702 C CA . THR A 1 87 ? 13.251 2.671 5.549 1.00 76.69 87 THR A CA 1
ATOM 703 C C . THR A 1 87 ? 13.479 1.622 4.461 1.00 76.69 87 THR A C 1
ATOM 705 O O . THR A 1 87 ? 14.473 1.695 3.741 1.00 76.69 87 THR A O 1
ATOM 708 N N . ASN A 1 88 ? 12.532 0.694 4.299 1.00 81.00 88 ASN A N 1
ATOM 709 C CA . ASN A 1 88 ? 12.523 -0.291 3.229 1.00 81.00 88 ASN A CA 1
ATOM 710 C C . ASN A 1 88 ? 11.685 0.200 2.043 1.00 81.00 88 ASN A C 1
ATOM 712 O O . ASN A 1 88 ? 10.494 0.497 2.181 1.00 81.00 88 ASN A O 1
ATOM 716 N N . ARG A 1 89 ? 12.320 0.232 0.870 1.00 87.12 89 ARG A N 1
ATOM 717 C CA . ARG A 1 89 ? 11.667 0.429 -0.429 1.00 87.12 89 ARG A CA 1
ATOM 718 C C . ARG A 1 89 ? 11.045 -0.885 -0.902 1.00 87.12 89 ARG A C 1
ATOM 720 O O . ARG A 1 89 ? 11.512 -1.959 -0.522 1.00 87.12 89 ARG A O 1
ATOM 727 N N . HIS A 1 90 ? 10.020 -0.807 -1.744 1.00 87.19 90 HIS A N 1
ATOM 728 C CA . HIS A 1 90 ? 9.263 -1.982 -2.188 1.00 87.19 90 HIS A CA 1
ATOM 729 C C . HIS A 1 90 ? 9.328 -2.154 -3.701 1.00 87.19 90 HIS A C 1
ATOM 731 O O . HIS A 1 90 ? 9.198 -1.184 -4.445 1.00 87.19 90 HIS A O 1
ATOM 737 N N . LYS A 1 91 ? 9.524 -3.387 -4.174 1.00 87.94 91 LYS A N 1
ATOM 738 C CA . LYS A 1 91 ? 9.438 -3.683 -5.608 1.00 87.94 91 LYS A CA 1
ATOM 739 C C . LYS A 1 91 ? 7.975 -3.687 -6.029 1.00 87.94 91 LYS A C 1
ATOM 741 O O . LYS A 1 91 ? 7.121 -4.099 -5.251 1.00 87.94 91 LYS A O 1
ATOM 746 N N . ALA A 1 92 ? 7.697 -3.336 -7.284 1.00 84.50 92 ALA A N 1
ATOM 747 C CA . ALA A 1 92 ? 6.342 -3.422 -7.837 1.00 84.50 92 ALA A CA 1
ATOM 748 C C . ALA A 1 92 ? 5.705 -4.813 -7.639 1.00 84.50 92 ALA A C 1
ATOM 750 O O . ALA A 1 92 ? 4.525 -4.906 -7.326 1.00 84.50 92 ALA A O 1
ATOM 751 N N . ALA A 1 93 ? 6.500 -5.887 -7.746 1.00 85.88 93 ALA A N 1
ATOM 752 C CA . ALA A 1 93 ? 6.045 -7.269 -7.568 1.00 85.88 93 ALA A CA 1
ATOM 753 C C . ALA A 1 93 ? 5.502 -7.586 -6.159 1.00 85.88 93 ALA A C 1
ATOM 755 O O . ALA A 1 93 ? 4.720 -8.524 -6.004 1.00 85.88 93 ALA A O 1
ATOM 756 N N . ASP A 1 94 ? 5.896 -6.810 -5.148 1.00 90.06 94 ASP A N 1
ATOM 757 C CA . ASP A 1 94 ? 5.436 -6.981 -3.767 1.00 90.06 94 ASP A CA 1
ATOM 758 C C . ASP A 1 94 ? 4.136 -6.201 -3.503 1.00 90.06 94 ASP A C 1
ATOM 760 O O . ASP A 1 94 ? 3.481 -6.388 -2.475 1.00 90.06 94 ASP A O 1
ATOM 764 N N . ILE A 1 95 ? 3.732 -5.325 -4.428 1.00 90.88 95 ILE A N 1
ATOM 765 C CA . ILE A 1 95 ? 2.545 -4.487 -4.300 1.00 90.88 95 ILE A CA 1
ATOM 766 C C . ILE A 1 95 ? 1.354 -5.210 -4.929 1.00 90.88 95 ILE A C 1
ATOM 768 O O . ILE A 1 95 ? 1.297 -5.451 -6.132 1.00 90.88 95 ILE A O 1
ATOM 772 N N . ARG A 1 96 ? 0.373 -5.561 -4.097 1.00 91.50 96 ARG A N 1
ATOM 773 C CA . ARG A 1 96 ? -0.826 -6.304 -4.501 1.00 91.50 96 ARG A CA 1
ATOM 774 C C . ARG A 1 96 ? -1.835 -5.443 -5.256 1.00 91.50 96 ARG A C 1
ATOM 776 O O . ARG A 1 96 ? -2.585 -5.981 -6.063 1.00 91.50 96 ARG A O 1
ATOM 783 N N . GLY A 1 97 ? -1.862 -4.141 -4.991 1.00 93.25 97 GLY A N 1
ATOM 784 C CA . GLY A 1 97 ? -2.805 -3.211 -5.601 1.00 93.25 97 GLY A CA 1
ATOM 785 C C . GLY A 1 97 ? -2.949 -1.923 -4.803 1.00 93.25 97 GLY A C 1
ATOM 786 O O . GLY A 1 97 ? -2.160 -1.651 -3.891 1.00 93.25 97 GLY A O 1
ATOM 787 N N . VAL A 1 98 ? -3.987 -1.159 -5.132 1.00 94.25 98 VAL A N 1
ATOM 788 C CA . VAL A 1 98 ? -4.345 0.099 -4.464 1.00 94.25 98 VAL A CA 1
ATOM 789 C C . VAL A 1 98 ? -5.666 -0.065 -3.728 1.00 94.25 98 VAL A C 1
ATOM 791 O O . VAL A 1 98 ? -6.609 -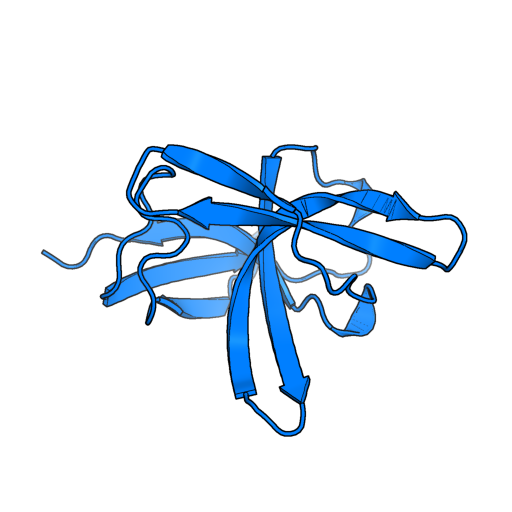0.646 -4.258 1.00 94.25 98 VAL A O 1
ATOM 794 N N . VAL A 1 99 ? -5.732 0.450 -2.506 1.00 94.19 99 VAL A N 1
ATOM 795 C CA . VAL A 1 99 ? -6.968 0.570 -1.735 1.00 94.19 99 VAL A CA 1
ATOM 796 C C . VAL A 1 99 ? -7.837 1.640 -2.382 1.00 94.19 99 VAL A C 1
ATOM 798 O O . VAL A 1 99 ? -7.455 2.809 -2.425 1.00 94.19 99 VAL A O 1
ATOM 801 N N . VAL A 1 100 ? -9.002 1.231 -2.873 1.00 93.69 100 VAL A N 1
ATOM 802 C CA . VAL A 1 100 ? -9.985 2.109 -3.532 1.00 93.69 100 VAL A CA 1
ATOM 803 C C . VAL A 1 100 ? -11.310 2.176 -2.772 1.00 93.69 100 VAL A C 1
ATOM 805 O O . VAL A 1 100 ? -12.145 3.026 -3.064 1.00 93.69 100 VAL A O 1
ATOM 808 N N . GLU A 1 101 ? -11.489 1.310 -1.773 1.00 93.56 101 GLU A N 1
ATOM 809 C CA . GLU A 1 101 ? -12.688 1.226 -0.940 1.00 93.56 101 GLU A CA 1
ATOM 810 C C . GLU A 1 101 ? -12.301 0.903 0.510 1.00 93.56 101 GLU A C 1
ATOM 812 O O . GLU A 1 101 ? -11.387 0.110 0.747 1.00 93.56 101 GLU A O 1
ATOM 817 N N . VAL A 1 102 ? -12.999 1.505 1.477 1.00 94.00 102 VAL A N 1
ATOM 818 C CA . VAL A 1 102 ? -12.828 1.253 2.916 1.00 94.00 102 VAL A CA 1
ATOM 819 C C . VAL A 1 102 ? -14.209 1.077 3.539 1.00 94.00 102 VAL A C 1
ATOM 821 O O . VAL A 1 102 ? -15.041 1.980 3.470 1.00 94.00 102 VAL A O 1
ATOM 824 N N . ASN A 1 103 ? -14.449 -0.084 4.145 1.00 94.62 103 ASN A N 1
ATOM 825 C CA . ASN A 1 103 ? -15.689 -0.415 4.835 1.00 94.62 103 ASN A CA 1
ATOM 826 C C . ASN A 1 103 ? -15.445 -0.479 6.342 1.00 94.62 103 ASN A C 1
ATOM 828 O O . ASN A 1 103 ? -14.753 -1.378 6.826 1.00 94.62 103 ASN A O 1
ATOM 832 N N . HIS A 1 104 ? -16.058 0.452 7.072 1.00 92.75 104 HIS A N 1
ATOM 833 C CA . HIS A 1 104 ? -15.999 0.495 8.528 1.00 92.75 104 HIS A CA 1
ATOM 834 C C . HIS A 1 104 ? -16.940 -0.543 9.136 1.00 92.75 104 HIS A C 1
ATOM 836 O O . HIS A 1 104 ? -18.157 -0.484 8.938 1.00 92.75 104 HIS A O 1
ATOM 842 N N . LEU A 1 105 ? -16.378 -1.501 9.874 1.00 79.62 105 LEU A N 1
ATOM 843 C CA . LEU A 1 105 ? -17.169 -2.425 10.679 1.00 79.62 105 LEU A CA 1
ATOM 844 C C . LEU A 1 105 ? -17.479 -1.739 12.017 1.00 79.62 105 LEU A C 1
ATOM 846 O O . LEU A 1 105 ? -16.578 -1.516 12.821 1.00 79.62 105 LEU A O 1
ATOM 850 N N . ASN A 1 106 ? -18.746 -1.352 12.199 1.00 59.09 106 ASN A N 1
ATOM 851 C CA . ASN A 1 106 ? -19.271 -0.757 13.437 1.00 59.09 106 ASN A CA 1
ATOM 852 C C . ASN A 1 106 ? -19.149 -1.690 14.646 1.00 59.09 106 ASN A C 1
ATOM 854 O O . ASN A 1 106 ? -19.420 -2.903 14.476 1.00 59.09 106 ASN A O 1
#

Secondary structure (DSSP, 8-state):
----EEEEE--SSTBGGGTB-TT-EEEEEPP-SS--GGGPPTTPEEEEEEEETTEEEEEEEEEEEEPTTSEEEEEEE-TTS-EEE-SS-EEGGGEEEEEEEEE---

Radius of gyration: 13.38 Å; chains: 1; bounding box: 36×25×35 Å